Protein AF-A0A2B8JK97-F1 (afdb_monomer)

Organism: Priestia megaterium (NCBI:txid1404)

Secondary structure (DSSP, 8-state):
------------GGGGSPPPHHHHHHHHHHHHHTT-S--TT-SEEEEE--SS------SS-EEEEETTEEEEEPSS--TTS--TTSEEEEEEEES-TT-----TTTEEEEEE-

Structure (mmCIF, N/CA/C/O backbone):
data_AF-A0A2B8JK97-F1
#
_entry.id   AF-A0A2B8JK97-F1
#
loop_
_atom_site.group_PDB
_atom_site.id
_atom_site.type_symbol
_atom_site.label_atom_id
_atom_site.label_alt_id
_atom_site.label_comp_id
_atom_site.label_asym_id
_atom_site.label_entity_id
_atom_site.label_seq_id
_atom_site.pdbx_PDB_ins_code
_atom_site.Cartn_x
_atom_site.Cartn_y
_atom_site.Cartn_z
_atom_site.occupancy
_atom_site.B_iso_or_equiv
_atom_site.auth_seq_id
_atom_site.auth_comp_id
_atom_site.auth_asym_id
_atom_site.auth_atom_id
_atom_site.pdbx_PDB_model_num
ATOM 1 N N . MET A 1 1 ? -2.306 -3.293 -49.837 1.00 38.72 1 MET A N 1
ATOM 2 C CA . MET A 1 1 ? -1.814 -2.184 -48.996 1.00 38.72 1 MET A CA 1
ATOM 3 C C . MET A 1 1 ? -1.158 -2.804 -47.784 1.00 38.72 1 MET A C 1
ATOM 5 O O . MET A 1 1 ? -1.850 -3.435 -46.998 1.00 38.72 1 MET A O 1
ATOM 9 N N . THR A 1 2 ? 0.160 -2.705 -47.687 1.00 37.59 2 THR A N 1
ATOM 10 C CA . THR A 1 2 ? 0.915 -3.202 -46.536 1.00 37.59 2 THR A CA 1
ATOM 11 C C . THR A 1 2 ? 1.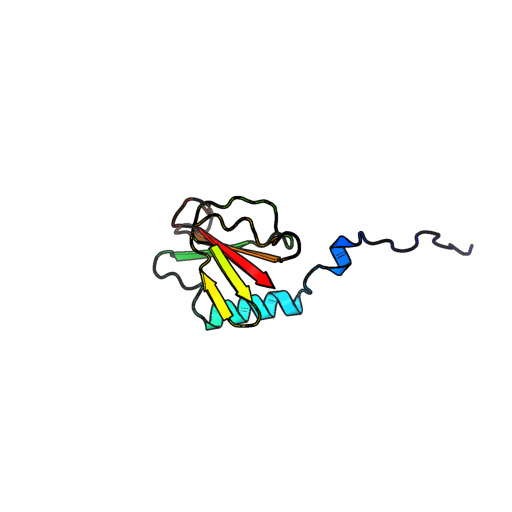135 -2.005 -45.626 1.00 37.59 2 THR A C 1
ATOM 13 O O . THR A 1 2 ? 1.826 -1.068 -46.013 1.00 37.59 2 THR A O 1
ATOM 16 N N . VAL A 1 3 ? 0.476 -1.983 -44.470 1.00 36.84 3 VAL A N 1
ATOM 17 C CA . VAL A 1 3 ? 0.719 -0.956 -43.453 1.00 36.84 3 VAL A CA 1
ATOM 18 C C . VAL A 1 3 ? 1.983 -1.370 -42.708 1.00 36.84 3 VAL A C 1
ATOM 20 O O . VAL A 1 3 ? 1.935 -2.204 -41.809 1.00 36.84 3 VAL A O 1
ATOM 23 N N . THR A 1 4 ? 3.132 -0.837 -43.114 1.00 41.81 4 THR A N 1
ATOM 24 C CA . THR A 1 4 ? 4.351 -0.860 -42.302 1.00 41.81 4 THR A CA 1
ATOM 25 C C . THR A 1 4 ? 4.225 0.233 -41.249 1.00 41.81 4 THR A C 1
ATOM 27 O O . THR A 1 4 ? 4.271 1.422 -41.553 1.00 41.81 4 THR A O 1
ATOM 30 N N . SER A 1 5 ? 3.975 -0.175 -40.005 1.00 44.62 5 SER A N 1
ATOM 31 C CA . SER A 1 5 ? 4.003 0.721 -38.852 1.00 44.62 5 SER A CA 1
ATOM 32 C C . SER A 1 5 ? 5.458 1.064 -38.531 1.00 44.62 5 SER A C 1
ATOM 34 O O . SER A 1 5 ? 6.139 0.293 -37.864 1.00 44.62 5 SER A O 1
ATOM 36 N N . ASP A 1 6 ? 5.923 2.236 -38.965 1.00 41.50 6 ASP A N 1
ATOM 37 C CA . ASP A 1 6 ? 7.234 2.804 -38.595 1.00 41.50 6 ASP A CA 1
ATOM 38 C C . ASP A 1 6 ? 7.298 3.301 -37.136 1.00 41.50 6 ASP A C 1
ATOM 40 O O . ASP A 1 6 ? 8.259 3.950 -36.716 1.00 41.50 6 ASP A O 1
ATOM 44 N N . LYS A 1 7 ? 6.288 3.001 -36.314 1.00 41.50 7 LYS A N 1
ATOM 45 C CA . LYS A 1 7 ? 6.370 3.226 -34.874 1.00 41.50 7 LYS A CA 1
ATOM 46 C C . LYS A 1 7 ? 7.063 2.030 -34.242 1.00 41.50 7 LYS A C 1
ATOM 48 O O . LYS A 1 7 ? 6.425 1.061 -33.854 1.00 41.50 7 LYS A O 1
ATOM 53 N N . VAL A 1 8 ? 8.386 2.121 -34.129 1.00 49.38 8 VAL A N 1
ATOM 54 C CA . VAL A 1 8 ? 9.104 1.405 -33.073 1.00 49.38 8 VAL A CA 1
ATOM 55 C C . VAL A 1 8 ? 8.423 1.804 -31.766 1.00 49.38 8 VAL A C 1
ATOM 57 O O . VAL A 1 8 ? 8.411 2.993 -31.440 1.00 49.38 8 VAL A O 1
ATOM 60 N N . ASP A 1 9 ? 7.832 0.833 -31.068 1.00 54.28 9 ASP A N 1
ATOM 61 C CA . ASP A 1 9 ? 7.290 0.939 -29.711 1.00 54.28 9 ASP A CA 1
ATOM 62 C C . ASP A 1 9 ? 8.378 1.435 -28.748 1.00 54.28 9 ASP A C 1
ATOM 64 O O . ASP A 1 9 ? 8.957 0.690 -27.961 1.00 54.28 9 ASP A O 1
ATOM 68 N N . ARG A 1 10 ? 8.720 2.719 -28.806 1.00 56.66 10 ARG A N 1
ATOM 69 C CA . ARG A 1 10 ? 9.536 3.354 -27.780 1.00 56.66 10 ARG A CA 1
ATOM 70 C C . ARG A 1 10 ? 8.593 3.732 -26.659 1.00 56.66 10 ARG A C 1
ATOM 72 O O . ARG A 1 10 ? 8.270 4.906 -26.486 1.00 56.66 10 ARG A O 1
ATOM 79 N N . LYS A 1 11 ? 8.137 2.726 -25.904 1.00 54.44 11 LYS A N 1
ATOM 80 C CA . LYS A 1 11 ? 7.631 2.995 -24.560 1.00 54.44 11 LYS A CA 1
ATOM 81 C C . LYS A 1 11 ? 8.721 3.802 -23.836 1.00 54.44 11 LYS A C 1
ATOM 83 O O . LYS A 1 11 ? 9.900 3.450 -23.950 1.00 54.44 11 LYS A O 1
ATOM 88 N N . PRO A 1 12 ? 8.385 4.923 -23.182 1.00 59.59 12 PRO A N 1
ATOM 89 C CA . PRO A 1 12 ? 9.339 5.642 -22.349 1.00 59.59 12 PRO A CA 1
ATOM 90 C C . PRO A 1 12 ? 10.104 4.674 -21.437 1.00 59.59 12 PRO A C 1
ATOM 92 O O . PRO A 1 12 ? 9.492 3.792 -20.841 1.00 59.59 12 PRO A O 1
ATOM 95 N N . ALA A 1 13 ? 11.425 4.833 -21.315 1.00 61.50 13 ALA A N 1
ATOM 96 C CA . ALA A 1 13 ? 12.280 3.923 -20.535 1.00 61.50 13 ALA A CA 1
ATOM 97 C C . ALA A 1 13 ? 11.870 3.813 -19.050 1.00 61.50 13 ALA A C 1
ATOM 99 O O . ALA A 1 13 ? 12.265 2.880 -18.358 1.00 61.50 13 ALA A O 1
ATOM 100 N N . GLN A 1 14 ? 11.056 4.750 -18.553 1.00 58.38 14 GLN A N 1
ATOM 101 C CA . GLN A 1 14 ? 10.435 4.671 -17.229 1.00 58.38 14 GLN A CA 1
ATOM 102 C C . GLN A 1 14 ? 9.479 3.469 -17.096 1.00 58.38 14 GLN A C 1
ATOM 104 O O . GLN A 1 14 ? 9.409 2.868 -16.032 1.00 58.38 14 GLN A O 1
ATOM 109 N N . TYR A 1 15 ? 8.834 3.036 -18.187 1.00 63.56 15 TYR A N 1
ATOM 110 C CA . TYR A 1 15 ? 7.950 1.867 -18.201 1.00 63.56 15 TYR A CA 1
ATOM 111 C C . TYR A 1 15 ? 8.695 0.531 -18.108 1.00 63.56 15 TYR A C 1
ATOM 113 O O . TYR A 1 15 ? 8.080 -0.482 -17.793 1.00 63.56 15 TYR A O 1
ATOM 121 N N . ASP A 1 16 ? 10.005 0.498 -18.373 1.00 66.94 16 ASP A N 1
ATOM 122 C CA . ASP A 1 16 ? 10.843 -0.678 -18.085 1.00 66.94 16 ASP A CA 1
ATOM 123 C C . ASP A 1 16 ? 11.114 -0.855 -16.588 1.00 66.94 16 ASP A C 1
ATOM 125 O O . ASP A 1 16 ? 11.604 -1.901 -16.171 1.00 66.94 16 ASP A O 1
ATOM 129 N N . ARG A 1 17 ? 10.822 0.170 -15.782 1.00 68.06 17 ARG A N 1
ATOM 130 C CA . ARG A 1 17 ? 11.053 0.182 -14.335 1.00 68.06 17 ARG A CA 1
ATOM 131 C C . ARG A 1 17 ? 9.765 0.046 -13.530 1.00 68.06 17 ARG A C 1
ATOM 133 O O . ARG A 1 17 ? 9.833 0.061 -12.306 1.00 68.06 17 ARG A O 1
ATOM 140 N N . LEU A 1 18 ? 8.614 -0.065 -14.197 1.00 72.19 18 LEU A N 1
ATOM 141 C CA . LEU A 1 18 ? 7.354 -0.298 -13.508 1.00 72.19 18 LEU A CA 1
ATOM 142 C C . LEU A 1 18 ? 7.290 -1.727 -12.985 1.00 72.19 18 LEU A C 1
ATOM 144 O O . LEU A 1 18 ? 7.627 -2.683 -13.682 1.00 72.19 18 LEU A O 1
ATOM 148 N N . MET A 1 19 ? 6.785 -1.837 -11.765 1.00 78.44 19 MET A N 1
ATOM 149 C CA . MET A 1 19 ? 6.374 -3.099 -11.177 1.00 78.44 19 MET A CA 1
ATOM 150 C C . MET A 1 19 ? 5.217 -3.696 -11.988 1.00 78.44 19 MET A C 1
ATOM 152 O O . MET A 1 19 ? 4.312 -2.982 -12.429 1.00 78.44 19 MET A O 1
ATOM 156 N N . THR A 1 20 ? 5.234 -5.011 -12.184 1.00 81.81 20 THR A N 1
ATOM 157 C CA . THR A 1 20 ? 4.105 -5.727 -12.786 1.00 81.81 20 THR A CA 1
ATOM 158 C C . THR A 1 20 ? 2.902 -5.751 -11.838 1.00 81.81 20 THR A C 1
ATOM 160 O O . THR A 1 20 ? 3.038 -5.599 -10.624 1.00 81.81 20 THR A O 1
ATOM 163 N N . ALA A 1 21 ? 1.701 -5.978 -12.376 1.00 82.62 21 ALA A N 1
ATOM 164 C CA . ALA A 1 21 ? 0.503 -6.108 -11.544 1.00 82.62 21 ALA A CA 1
ATOM 165 C C . ALA A 1 21 ? 0.623 -7.270 -10.539 1.00 82.62 21 ALA A C 1
ATOM 167 O O . ALA A 1 21 ? 0.238 -7.116 -9.382 1.00 82.62 21 ALA A O 1
ATOM 168 N N . ASP A 1 22 ? 1.202 -8.400 -10.954 1.00 87.12 22 ASP A N 1
ATOM 169 C CA . ASP A 1 22 ? 1.390 -9.569 -10.088 1.00 87.12 22 ASP A CA 1
ATOM 170 C C . ASP A 1 22 ? 2.346 -9.263 -8.929 1.00 87.12 22 ASP A C 1
ATOM 172 O O . ASP A 1 22 ? 2.042 -9.567 -7.775 1.00 87.12 22 ASP A O 1
ATOM 176 N N . GLU A 1 23 ? 3.471 -8.599 -9.210 1.00 85.81 23 GLU A N 1
ATOM 177 C CA . GLU A 1 23 ? 4.393 -8.134 -8.170 1.00 85.81 23 GLU A CA 1
ATOM 178 C C . GLU A 1 23 ? 3.697 -7.160 -7.213 1.00 85.81 23 GLU A C 1
ATOM 180 O O . GLU A 1 23 ? 3.835 -7.298 -5.998 1.00 85.81 23 GLU A O 1
ATOM 185 N N . PHE A 1 24 ? 2.898 -6.227 -7.736 1.00 84.88 24 PHE A N 1
ATOM 186 C CA . PHE A 1 24 ? 2.146 -5.275 -6.922 1.00 84.88 24 PHE A CA 1
ATOM 187 C C . PHE A 1 24 ? 1.171 -5.977 -5.970 1.00 84.88 24 PHE A C 1
ATOM 189 O O . PHE A 1 24 ? 1.198 -5.728 -4.762 1.00 84.88 24 PHE A O 1
ATOM 196 N N . PHE A 1 25 ? 0.338 -6.889 -6.475 1.00 87.69 25 PHE A N 1
ATOM 197 C CA . PHE A 1 25 ? -0.626 -7.604 -5.638 1.00 87.69 25 PHE A CA 1
ATOM 198 C C . PHE A 1 25 ? 0.050 -8.545 -4.635 1.00 87.69 25 PHE A C 1
ATOM 200 O O . PHE A 1 25 ? -0.441 -8.673 -3.514 1.00 87.69 25 PHE A O 1
ATOM 207 N N . LEU A 1 26 ? 1.215 -9.111 -4.964 1.00 91.00 26 LEU A N 1
ATOM 208 C CA . LEU A 1 26 ? 2.028 -9.865 -4.007 1.00 91.00 26 LEU A CA 1
ATOM 209 C C . LEU A 1 26 ? 2.527 -8.976 -2.851 1.00 91.00 26 LEU A C 1
ATOM 211 O O . LEU A 1 26 ? 2.541 -9.402 -1.690 1.00 91.00 26 LEU A O 1
ATOM 215 N N . LYS A 1 27 ? 2.910 -7.721 -3.128 1.00 89.06 27 LYS A N 1
ATOM 216 C CA . LYS A 1 27 ? 3.266 -6.753 -2.073 1.00 89.06 27 LYS A CA 1
ATOM 217 C C . LYS A 1 27 ? 2.066 -6.399 -1.201 1.00 89.06 27 LYS A C 1
ATOM 219 O O . LYS A 1 27 ? 2.203 -6.364 0.021 1.00 89.06 27 LYS A O 1
ATOM 224 N N . VAL A 1 28 ? 0.894 -6.186 -1.801 1.00 87.81 28 VAL A N 1
ATOM 225 C CA . VAL A 1 28 ? -0.359 -5.947 -1.062 1.00 87.81 28 VAL A CA 1
ATOM 226 C C . VAL A 1 28 ? -0.685 -7.135 -0.153 1.00 87.81 28 VAL A C 1
ATOM 228 O O . VAL A 1 28 ? -0.976 -6.940 1.024 1.00 87.81 28 VAL A O 1
ATOM 231 N N . GLU A 1 29 ? -0.574 -8.367 -0.649 1.00 91.06 29 GLU A N 1
ATOM 232 C CA . GLU A 1 29 ? -0.787 -9.570 0.160 1.00 91.06 29 GLU A CA 1
ATOM 233 C C . GLU A 1 29 ? 0.208 -9.657 1.327 1.00 91.06 29 GLU A C 1
ATOM 235 O O . GLU A 1 29 ? -0.188 -9.922 2.463 1.00 91.06 29 GLU A O 1
ATOM 240 N N . THR A 1 30 ? 1.485 -9.355 1.079 1.00 92.06 30 THR A N 1
ATOM 241 C CA . THR A 1 30 ? 2.523 -9.317 2.121 1.00 92.06 30 THR A CA 1
ATOM 242 C C . THR A 1 30 ? 2.164 -8.333 3.238 1.00 92.06 30 THR A C 1
ATOM 244 O O . THR A 1 30 ? 2.221 -8.690 4.414 1.00 92.06 30 THR A O 1
ATOM 247 N N . LEU A 1 31 ? 1.740 -7.116 2.883 1.00 89.69 31 LEU A N 1
ATOM 248 C CA . LEU A 1 31 ? 1.312 -6.087 3.839 1.00 89.69 31 LEU A CA 1
ATOM 249 C C . LEU A 1 31 ? 0.065 -6.512 4.622 1.00 89.69 31 LEU A C 1
ATOM 251 O O . LEU A 1 31 ? -0.018 -6.297 5.832 1.00 89.69 31 LEU A O 1
ATOM 255 N N . ASN A 1 32 ? -0.894 -7.149 3.949 1.00 88.69 32 ASN A N 1
ATOM 256 C CA . ASN A 1 32 ? -2.102 -7.659 4.588 1.00 88.69 32 ASN A CA 1
ATOM 257 C C . ASN A 1 32 ? -1.786 -8.770 5.603 1.00 88.69 32 ASN A C 1
ATOM 259 O O . ASN A 1 32 ? -2.293 -8.744 6.723 1.00 88.69 32 ASN A O 1
ATOM 263 N N . ASN A 1 33 ? -0.893 -9.698 5.249 1.00 90.62 33 ASN A N 1
ATOM 264 C CA . ASN A 1 33 ? -0.433 -10.769 6.138 1.00 90.62 33 ASN A CA 1
ATOM 265 C C . ASN A 1 33 ? 0.363 -10.239 7.341 1.00 90.62 33 ASN A C 1
ATOM 267 O O . ASN A 1 33 ? 0.424 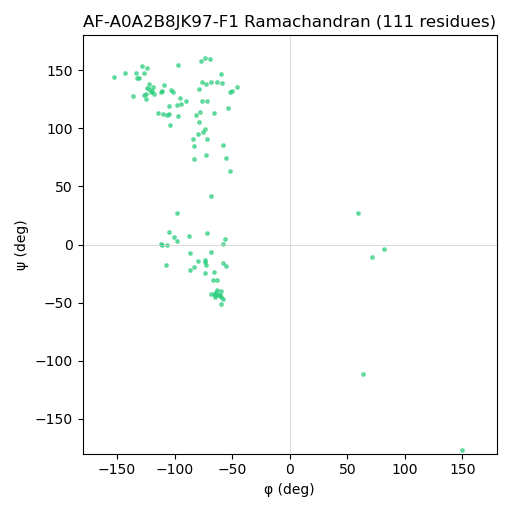-10.893 8.379 1.00 90.62 33 ASN A O 1
ATOM 271 N N . GLN A 1 34 ? 0.947 -9.046 7.221 1.00 89.06 34 GLN A N 1
ATOM 272 C CA . GLN A 1 34 ? 1.594 -8.318 8.316 1.00 89.06 34 GLN A CA 1
ATOM 273 C C . GLN A 1 34 ? 0.626 -7.438 9.118 1.00 89.06 34 GLN A C 1
ATOM 275 O O . GLN A 1 34 ? 1.066 -6.689 9.987 1.00 89.06 34 GLN A O 1
ATOM 280 N N . HIS A 1 35 ? -0.682 -7.525 8.853 1.00 85.88 35 HIS A N 1
ATOM 281 C CA . HIS A 1 35 ? -1.723 -6.737 9.518 1.00 85.88 35 HIS A CA 1
ATOM 282 C C . HIS A 1 35 ? -1.561 -5.218 9.354 1.00 85.88 35 HIS A C 1
ATOM 284 O O . HIS A 1 35 ? -2.049 -4.447 10.181 1.00 85.88 35 HIS A O 1
ATOM 290 N N . PHE A 1 36 ? -0.919 -4.773 8.269 1.00 85.19 36 PHE A N 1
ATOM 291 C CA . PHE A 1 36 ? -0.660 -3.351 8.040 1.00 85.19 36 P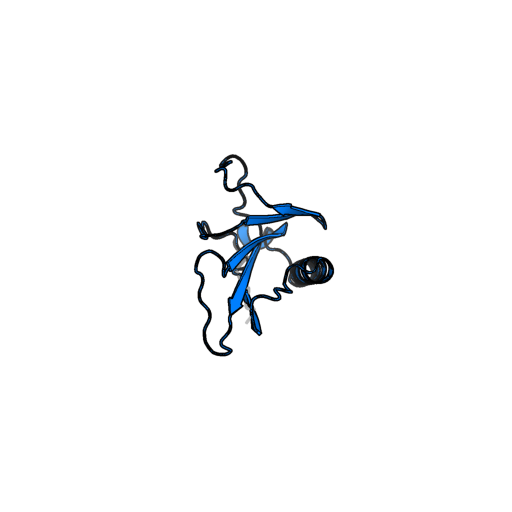HE A CA 1
ATOM 292 C C . PHE A 1 36 ? -1.947 -2.559 7.761 1.00 85.19 36 PHE A C 1
ATOM 294 O O . PHE A 1 36 ? -2.161 -1.485 8.306 1.00 85.19 36 PHE A O 1
ATOM 301 N N . PHE A 1 37 ? -2.854 -3.105 6.944 1.00 80.38 37 PHE A N 1
ATOM 302 C CA . PHE A 1 37 ? -4.092 -2.408 6.555 1.00 80.38 37 PHE A CA 1
ATOM 303 C C . PHE A 1 37 ? -5.200 -2.460 7.613 1.00 80.38 37 PHE A C 1
ATOM 305 O O . PHE A 1 37 ? -6.194 -1.732 7.527 1.00 80.38 37 PHE A O 1
ATOM 312 N N . THR A 1 38 ? -5.059 -3.344 8.600 1.00 70.12 38 THR A N 1
ATOM 313 C CA . THR A 1 38 ? -6.034 -3.535 9.672 1.00 70.12 38 THR A CA 1
ATOM 314 C C . THR A 1 38 ? -5.822 -2.506 10.769 1.00 70.12 38 THR A C 1
ATOM 316 O O . THR A 1 38 ? -5.180 -2.770 11.781 1.00 70.12 38 THR A O 1
ATOM 319 N N . THR A 1 39 ? -6.407 -1.325 10.591 1.00 64.81 39 THR A N 1
ATOM 320 C CA . THR A 1 39 ? -6.479 -0.330 11.663 1.00 64.81 39 THR A CA 1
ATOM 321 C C . THR A 1 39 ? -7.772 -0.559 12.452 1.00 64.81 39 THR A C 1
ATOM 323 O O . THR A 1 39 ? -8.863 -0.498 11.890 1.00 64.81 39 THR A O 1
ATOM 326 N N . SER A 1 40 ? -7.693 -0.778 13.767 1.00 68.75 40 SER A N 1
ATOM 327 C CA . SER A 1 40 ? -8.884 -0.774 14.643 1.00 68.75 40 SER A CA 1
ATOM 328 C C . SER A 1 40 ? -9.505 0.621 14.798 1.00 68.75 40 SER A C 1
ATOM 330 O O . SER A 1 40 ? -10.546 0.787 15.431 1.00 68.75 40 SER A O 1
ATOM 332 N N . ARG A 1 41 ? -8.834 1.637 14.249 1.00 78.25 41 ARG A N 1
ATOM 333 C CA . ARG A 1 41 ? -9.131 3.055 14.420 1.00 78.25 41 ARG A CA 1
ATOM 334 C C . ARG A 1 41 ? -10.171 3.576 13.427 1.00 78.25 41 ARG A C 1
ATOM 336 O O . ARG A 1 41 ? -10.796 4.598 13.712 1.00 78.25 41 ARG A O 1
ATOM 343 N N . TYR A 1 42 ? -10.353 2.896 12.295 1.00 81.94 42 TYR A N 1
ATOM 344 C CA . TYR A 1 42 ? -11.211 3.347 11.201 1.00 81.94 42 TYR A CA 1
ATOM 345 C C . TYR A 1 42 ? -12.138 2.234 10.701 1.00 81.94 42 TYR A C 1
ATOM 347 O O . TYR A 1 42 ? -11.749 1.071 10.652 1.00 81.94 42 TYR A O 1
ATOM 355 N N . ALA A 1 43 ? -13.367 2.595 10.322 1.00 84.81 43 ALA A N 1
ATOM 356 C CA . ALA A 1 43 ? -14.356 1.648 9.793 1.00 84.81 43 ALA A CA 1
ATOM 357 C C . ALA A 1 43 ? -14.055 1.184 8.353 1.00 84.81 43 ALA A C 1
ATOM 359 O O . ALA A 1 43 ? -14.496 0.111 7.946 1.00 84.81 43 ALA A O 1
ATOM 360 N N . TYR A 1 44 ? -13.317 1.993 7.590 1.00 84.19 44 TYR A N 1
ATOM 361 C CA . TYR A 1 44 ? -12.942 1.748 6.201 1.00 84.19 44 TYR A CA 1
ATOM 362 C C . TYR A 1 44 ? -11.455 2.039 5.987 1.00 84.19 44 TYR A C 1
ATOM 364 O O . TYR A 1 44 ? -10.908 2.977 6.572 1.00 84.19 44 TYR A O 1
ATOM 372 N N . THR A 1 45 ? -10.836 1.284 5.082 1.00 84.19 45 THR A N 1
ATOM 373 C CA . THR A 1 45 ? -9.459 1.495 4.624 1.00 84.19 45 THR A CA 1
ATOM 374 C C . THR A 1 45 ? -9.460 1.626 3.106 1.00 84.19 45 THR A C 1
ATOM 376 O O . THR A 1 45 ? -9.947 0.738 2.408 1.00 84.19 45 THR A O 1
ATOM 379 N N . HIS A 1 46 ? -8.905 2.720 2.593 1.00 85.62 46 HIS A N 1
ATOM 380 C CA . HIS A 1 46 ? -8.688 2.932 1.165 1.00 85.62 46 HIS A CA 1
ATOM 381 C C . HIS A 1 46 ? -7.215 2.717 0.830 1.00 85.62 46 HIS A C 1
ATOM 383 O O . HIS A 1 46 ? -6.340 3.253 1.508 1.00 85.62 46 HIS A O 1
ATOM 389 N N . LEU A 1 47 ? -6.956 1.948 -0.227 1.00 85.31 47 LEU A N 1
ATOM 390 C CA . LEU A 1 47 ? -5.621 1.762 -0.787 1.00 85.31 47 LEU A CA 1
ATOM 391 C C . LEU A 1 47 ? -5.520 2.576 -2.073 1.00 85.31 47 LEU A C 1
ATOM 393 O O . LEU A 1 47 ? -6.282 2.349 -3.012 1.00 85.31 47 LEU A O 1
ATOM 397 N N . HIS A 1 48 ? -4.590 3.521 -2.107 1.00 82.81 48 HIS A N 1
ATOM 398 C CA . HIS A 1 48 ? -4.316 4.352 -3.273 1.00 82.81 48 HIS A CA 1
ATOM 399 C C . HIS A 1 48 ? -2.881 4.115 -3.739 1.00 82.81 48 HIS A C 1
ATOM 401 O O . HIS A 1 48 ? -1.955 4.160 -2.937 1.00 82.81 48 HIS A O 1
ATOM 407 N N . SER A 1 49 ? -2.684 3.851 -5.028 1.00 78.50 49 SER A N 1
ATOM 408 C CA . SER A 1 49 ? -1.356 3.723 -5.627 1.00 78.50 49 SER A CA 1
ATOM 409 C C . SER A 1 49 ? -1.332 4.468 -6.951 1.00 78.50 49 SER A C 1
ATOM 411 O O . SER A 1 49 ? -2.190 4.239 -7.801 1.00 78.50 49 SER A O 1
ATOM 413 N N . SER A 1 50 ? -0.344 5.344 -7.125 1.00 68.69 50 SER A N 1
ATOM 414 C CA . SER A 1 50 ? -0.088 6.054 -8.382 1.00 68.69 50 SER A CA 1
ATOM 415 C C . SER A 1 50 ? 0.811 5.259 -9.338 1.00 68.69 50 SER A C 1
ATOM 417 O O . SER A 1 50 ? 1.013 5.674 -10.474 1.00 68.69 50 SER A O 1
ATOM 419 N N . GLY A 1 51 ? 1.374 4.122 -8.905 1.00 60.97 51 GLY A N 1
ATOM 420 C CA . GLY A 1 51 ? 2.306 3.316 -9.706 1.00 60.97 51 GLY A CA 1
ATOM 421 C C . GLY A 1 51 ? 3.701 3.930 -9.899 1.00 60.97 51 GLY A C 1
ATOM 422 O O . GLY A 1 51 ? 4.615 3.223 -10.314 1.00 60.97 51 GLY A O 1
ATOM 423 N N . GLU A 1 52 ? 3.897 5.197 -9.536 1.00 62.03 52 GLU A N 1
ATOM 424 C CA . GLU A 1 52 ? 5.185 5.893 -9.520 1.00 62.03 52 GLU A CA 1
ATOM 425 C C . GLU A 1 52 ? 5.416 6.511 -8.130 1.00 62.03 52 GLU A C 1
ATOM 427 O O . GLU A 1 52 ? 4.474 6.919 -7.442 1.00 62.03 52 GLU A O 1
ATOM 432 N N . TYR A 1 53 ? 6.673 6.590 -7.685 1.00 58.94 53 TYR A N 1
ATOM 433 C CA . TYR A 1 53 ? 7.023 7.457 -6.564 1.00 58.94 53 TYR A CA 1
ATOM 434 C C . TYR A 1 53 ? 6.950 8.895 -7.066 1.00 58.94 53 TYR A C 1
ATOM 436 O O . TYR A 1 53 ? 7.912 9.456 -7.598 1.00 58.94 53 TYR A O 1
ATOM 444 N N . GLU A 1 54 ? 5.770 9.486 -6.926 1.00 55.75 54 GLU A N 1
ATOM 445 C CA . GLU A 1 54 ? 5.621 10.925 -7.029 1.00 55.75 54 GLU A CA 1
ATOM 446 C C . GLU A 1 54 ? 6.515 11.550 -5.941 1.00 55.75 54 GLU A C 1
ATOM 448 O O . GLU A 1 54 ? 6.713 10.969 -4.871 1.00 55.75 54 GLU A O 1
ATOM 453 N N . ASN A 1 55 ? 7.098 12.728 -6.186 1.00 51.50 55 ASN A N 1
ATOM 454 C CA . ASN A 1 55 ? 7.813 13.516 -5.162 1.00 51.50 55 ASN A CA 1
ATOM 455 C C . ASN A 1 55 ? 6.833 14.061 -4.102 1.00 51.50 55 ASN A C 1
ATOM 457 O O . ASN A 1 55 ? 6.872 15.221 -3.698 1.00 51.50 55 ASN A O 1
ATOM 461 N N . THR A 1 56 ? 5.892 13.234 -3.696 1.00 50.78 56 THR A N 1
ATOM 462 C CA . THR A 1 56 ? 4.879 13.488 -2.713 1.00 50.78 56 THR A CA 1
ATOM 463 C C . THR A 1 56 ? 5.535 13.436 -1.351 1.00 50.78 56 THR A C 1
ATOM 465 O O . THR A 1 56 ? 5.758 12.385 -0.755 1.00 50.78 56 THR A O 1
ATOM 468 N N . SER A 1 57 ? 5.866 14.627 -0.872 1.00 51.84 57 SER A N 1
ATOM 469 C CA . SER A 1 57 ? 5.932 14.939 0.544 1.00 51.84 57 SER A CA 1
ATOM 470 C C . SER A 1 57 ? 4.555 14.658 1.156 1.00 51.84 57 SER A C 1
ATOM 472 O O . SER A 1 57 ? 3.693 15.533 1.196 1.00 51.84 57 SER A O 1
ATOM 474 N N . TYR A 1 58 ? 4.312 13.409 1.536 1.00 55.50 58 TYR A N 1
ATOM 475 C CA . TYR A 1 58 ? 3.136 13.002 2.290 1.00 55.50 58 TYR A CA 1
ATOM 476 C C . TYR A 1 58 ? 3.316 13.352 3.776 1.00 55.50 58 TYR A C 1
ATOM 478 O O . TYR A 1 58 ? 4.360 13.089 4.375 1.00 55.50 58 TYR A O 1
ATOM 486 N N . ASP A 1 59 ? 2.301 13.937 4.400 1.00 55.31 59 ASP A N 1
ATOM 487 C CA . ASP A 1 59 ? 2.317 14.177 5.843 1.00 55.31 59 ASP A CA 1
ATOM 488 C C . ASP A 1 59 ? 1.923 12.882 6.574 1.00 55.31 59 ASP A C 1
ATOM 490 O O . ASP A 1 59 ? 0.783 12.425 6.475 1.00 55.31 59 ASP A O 1
ATOM 494 N N . GLY A 1 60 ? 2.865 12.252 7.285 1.00 64.50 60 GLY A N 1
ATOM 495 C CA . GLY A 1 60 ? 2.606 11.031 8.058 1.00 64.50 60 GLY A CA 1
ATOM 496 C C . GLY A 1 60 ? 3.801 10.077 8.178 1.00 64.50 60 GLY A C 1
ATOM 497 O O . GLY A 1 60 ? 4.905 10.393 7.729 1.00 64.50 60 GLY A O 1
ATOM 498 N N . PRO A 1 61 ? 3.614 8.905 8.815 1.00 73.69 61 PRO A N 1
ATOM 499 C CA . PRO A 1 61 ? 4.648 7.884 8.893 1.00 73.69 61 PRO A CA 1
ATOM 500 C C . PRO A 1 61 ? 4.917 7.272 7.513 1.00 73.69 61 PRO A C 1
ATOM 502 O O . PRO A 1 61 ? 4.000 6.985 6.738 1.00 73.69 61 PRO A O 1
ATOM 505 N N . TYR A 1 62 ? 6.198 7.035 7.248 1.00 80.62 62 TYR A N 1
ATOM 506 C CA . TYR A 1 62 ? 6.673 6.408 6.026 1.00 80.62 62 TYR A CA 1
ATOM 507 C C . TYR A 1 62 ? 7.179 5.009 6.318 1.00 80.62 62 TYR A C 1
ATOM 509 O O . TYR A 1 62 ? 7.929 4.794 7.271 1.00 80.62 62 T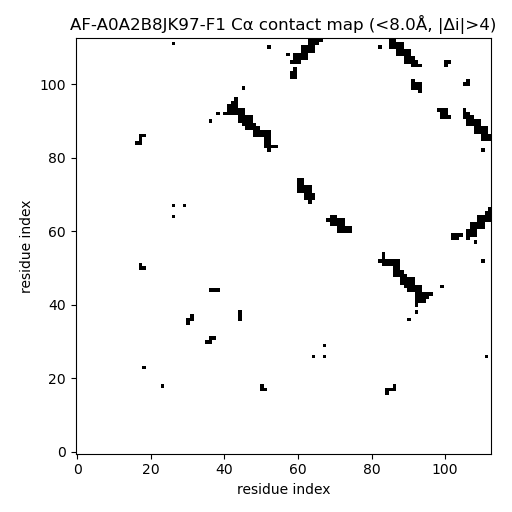YR A O 1
ATOM 517 N N . PHE A 1 63 ? 6.825 4.076 5.452 1.00 85.25 63 PHE A N 1
ATOM 518 C CA . PHE A 1 63 ? 7.292 2.706 5.495 1.00 85.25 63 PHE A CA 1
ATOM 519 C C . PHE A 1 63 ? 7.941 2.336 4.170 1.00 85.25 63 PHE A C 1
ATOM 521 O O . PHE A 1 63 ? 7.600 2.870 3.117 1.00 85.25 63 PHE A O 1
ATOM 528 N N . ILE A 1 64 ? 8.877 1.402 4.216 1.00 86.44 64 ILE A N 1
ATOM 529 C CA . ILE A 1 64 ? 9.449 0.771 3.037 1.00 86.44 64 ILE A CA 1
ATOM 530 C C . ILE A 1 64 ? 9.290 -0.738 3.161 1.00 86.44 64 ILE A C 1
ATOM 532 O O . ILE A 1 64 ? 9.633 -1.322 4.189 1.00 86.44 64 ILE A O 1
ATOM 536 N N . LEU A 1 65 ? 8.760 -1.352 2.107 1.00 86.75 65 LEU A N 1
ATOM 537 C CA . LEU A 1 65 ? 8.685 -2.795 1.953 1.00 86.75 65 LEU A CA 1
ATOM 538 C C . LEU A 1 65 ? 9.766 -3.236 0.962 1.00 86.75 65 LEU A C 1
ATOM 540 O O . LEU A 1 65 ? 9.617 -3.073 -0.250 1.00 86.75 65 LEU A O 1
ATOM 544 N N . GLU A 1 66 ? 10.859 -3.795 1.483 1.00 82.44 66 GLU A N 1
ATOM 545 C CA . GLU A 1 66 ? 11.932 -4.387 0.678 1.00 82.44 66 GLU A CA 1
ATOM 546 C C . GLU A 1 66 ? 11.828 -5.913 0.754 1.00 82.44 66 GLU A C 1
ATOM 548 O O . GLU A 1 66 ? 12.023 -6.519 1.809 1.00 82.44 66 GLU A O 1
ATOM 553 N N . GLY A 1 67 ? 11.482 -6.554 -0.366 1.00 83.31 67 GLY A N 1
ATOM 554 C CA . GLY A 1 67 ? 11.142 -7.979 -0.343 1.00 83.31 67 GLY A CA 1
ATOM 555 C C . GLY A 1 67 ? 9.886 -8.209 0.501 1.00 83.31 67 GLY A C 1
ATOM 556 O O . GLY A 1 67 ? 8.805 -7.786 0.087 1.00 83.31 67 GLY A O 1
ATOM 557 N N . THR A 1 68 ? 10.045 -8.856 1.660 1.00 85.62 68 THR A N 1
ATOM 558 C CA . THR A 1 68 ? 8.988 -9.095 2.662 1.00 85.62 68 THR A CA 1
ATOM 559 C C . THR A 1 68 ? 9.195 -8.313 3.960 1.00 85.62 68 THR A C 1
ATOM 561 O O . THR A 1 68 ? 8.425 -8.476 4.902 1.00 85.62 68 THR A O 1
ATOM 564 N N . GLU A 1 69 ? 10.256 -7.514 4.066 1.00 87.25 69 GLU A N 1
ATOM 565 C CA . GLU A 1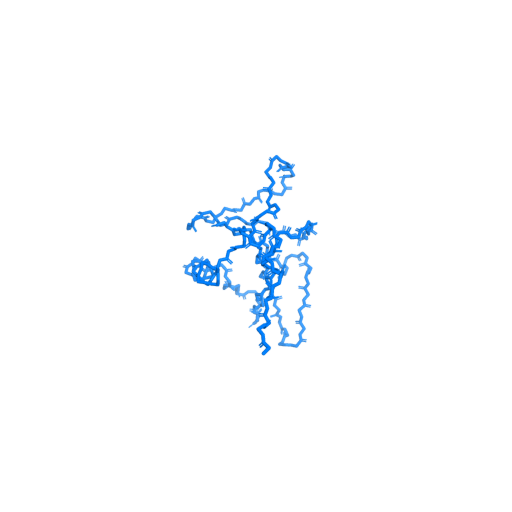 69 ? 10.593 -6.799 5.294 1.00 87.25 69 GLU A CA 1
ATOM 566 C C . GLU A 1 69 ? 10.004 -5.387 5.260 1.00 87.25 69 GLU A C 1
ATOM 568 O O . GLU A 1 69 ? 10.328 -4.598 4.370 1.00 87.25 69 GLU A O 1
ATOM 573 N N . LEU A 1 70 ? 9.150 -5.074 6.236 1.00 88.75 70 LEU A N 1
ATOM 574 C CA . LEU A 1 70 ? 8.552 -3.755 6.399 1.00 88.75 70 LEU A CA 1
ATOM 575 C C . LEU A 1 70 ? 9.335 -2.951 7.439 1.00 88.75 70 LEU A C 1
ATOM 577 O O . LEU A 1 70 ? 9.436 -3.347 8.600 1.00 88.75 70 LEU A O 1
ATOM 581 N N . LYS A 1 71 ? 9.873 -1.803 7.027 1.00 87.31 71 LYS A N 1
ATOM 582 C CA . LYS A 1 71 ? 10.625 -0.889 7.896 1.00 87.31 71 LYS A CA 1
ATOM 583 C C . LYS A 1 71 ? 9.946 0.461 7.933 1.00 87.31 71 LYS A C 1
ATOM 585 O O . LYS A 1 71 ? 9.658 1.027 6.885 1.00 87.31 71 LYS A O 1
ATOM 590 N N . GLN A 1 72 ? 9.757 1.010 9.126 1.00 84.81 72 GLN A N 1
ATOM 591 C CA . GLN A 1 72 ? 9.380 2.410 9.263 1.00 84.81 72 GLN A CA 1
ATOM 592 C C . GLN A 1 72 ? 10.614 3.283 9.016 1.00 84.81 72 GLN A C 1
ATOM 594 O O . GLN A 1 72 ? 11.641 3.128 9.682 1.00 84.81 72 GLN A O 1
ATOM 599 N N . LEU A 1 73 ? 10.526 4.201 8.060 1.00 77.06 73 LEU A N 1
ATOM 600 C CA . LEU A 1 73 ? 11.512 5.257 7.900 1.00 77.06 73 LEU A CA 1
ATOM 601 C C . LEU A 1 73 ? 11.308 6.241 9.057 1.00 77.06 73 LEU A C 1
ATOM 603 O O . LEU A 1 73 ? 10.206 6.755 9.260 1.00 77.06 73 LEU A O 1
ATOM 607 N N . GLN A 1 74 ? 12.355 6.489 9.848 1.00 63.28 74 GLN A N 1
ATOM 608 C CA . GLN A 1 74 ? 12.301 7.582 10.815 1.00 63.28 74 GLN A CA 1
ATOM 609 C C . GLN A 1 74 ? 12.055 8.882 10.044 1.00 63.28 74 GLN A C 1
ATOM 611 O O . GLN A 1 74 ? 12.671 9.105 9.006 1.00 63.28 74 GLN A O 1
ATOM 616 N N . THR A 1 75 ? 11.204 9.760 10.576 1.00 56.06 75 THR A N 1
ATOM 617 C CA . THR A 1 75 ? 10.877 11.099 10.039 1.00 56.06 75 THR A CA 1
ATOM 618 C C . THR A 1 75 ? 12.091 12.027 9.871 1.00 56.06 75 THR A C 1
ATOM 620 O O . THR A 1 75 ? 11.963 13.156 9.407 1.00 56.06 75 THR A O 1
ATOM 623 N N . SER A 1 76 ? 13.287 11.550 10.211 1.00 46.50 76 SER A N 1
ATOM 624 C CA . SER A 1 76 ? 14.555 12.150 9.837 1.00 46.50 76 SER A CA 1
ATOM 625 C C . SER A 1 76 ? 14.731 12.071 8.322 1.00 46.50 76 SER A C 1
A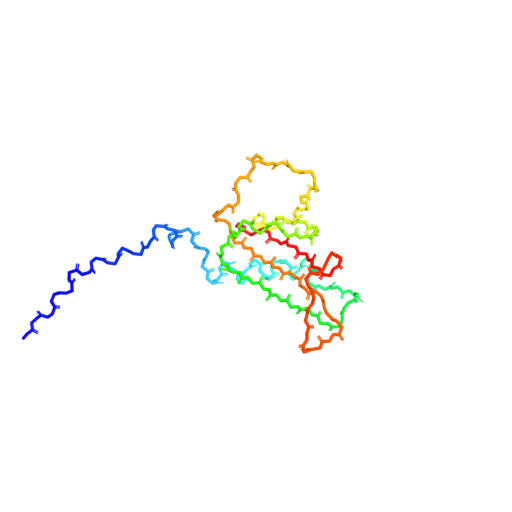TOM 627 O O . SER A 1 76 ? 14.872 10.987 7.755 1.00 46.50 76 SER A O 1
ATOM 629 N N . HIS A 1 77 ? 14.724 13.243 7.690 1.00 47.44 77 HIS A N 1
ATOM 630 C CA . HIS A 1 77 ? 15.063 13.529 6.298 1.00 47.44 77 HIS A CA 1
ATOM 631 C C . HIS A 1 77 ? 16.437 12.977 5.868 1.00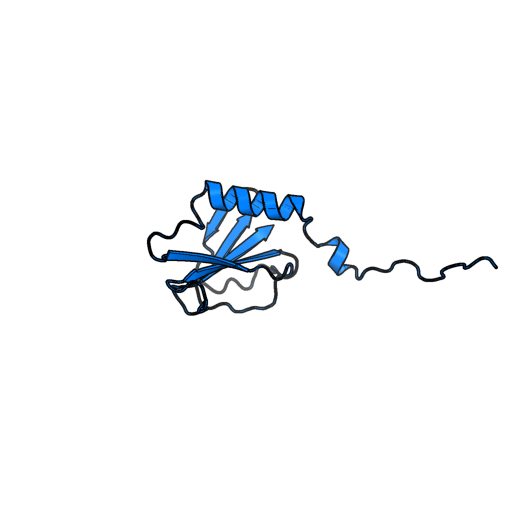 47.44 77 HIS A C 1
ATOM 633 O O . HIS A 1 77 ? 17.332 13.732 5.491 1.00 47.44 77 HIS A O 1
ATOM 639 N N . SER A 1 78 ? 16.623 11.659 5.879 1.00 44.84 78 SER A N 1
ATOM 640 C CA . SER A 1 78 ? 17.727 11.005 5.185 1.00 44.84 78 SER A CA 1
ATOM 641 C C . SER A 1 78 ? 17.424 11.052 3.688 1.00 44.84 78 SER A C 1
ATOM 643 O O . SER A 1 78 ? 17.002 10.088 3.058 1.00 44.84 78 SER A O 1
ATOM 645 N N . LEU A 1 79 ? 17.641 12.245 3.135 1.00 51.00 79 LEU A N 1
ATOM 646 C CA . LEU A 1 79 ? 17.629 12.626 1.722 1.00 51.00 79 LEU A CA 1
ATOM 647 C C . LEU A 1 79 ? 18.608 11.807 0.852 1.00 51.00 79 LEU A C 1
ATOM 649 O O . LEU A 1 79 ? 18.747 12.092 -0.333 1.00 51.00 79 LEU A O 1
ATOM 653 N N . ASP A 1 80 ? 19.280 10.799 1.412 1.00 51.81 80 ASP A N 1
ATOM 654 C CA . ASP A 1 80 ? 20.337 10.042 0.744 1.00 51.81 80 ASP A CA 1
ATOM 655 C C . ASP A 1 80 ? 19.814 8.910 -0.150 1.00 51.81 80 ASP A C 1
ATOM 657 O O . ASP A 1 80 ? 20.544 8.445 -1.027 1.00 51.81 80 ASP A O 1
ATOM 661 N N . LYS A 1 81 ? 18.566 8.449 0.030 1.00 60.41 81 LYS A N 1
ATOM 662 C CA . LYS A 1 81 ? 18.010 7.348 -0.775 1.00 60.41 81 LYS A CA 1
ATOM 663 C C . LYS A 1 81 ? 16.929 7.852 -1.731 1.00 60.41 81 LYS A C 1
ATOM 665 O O . LYS A 1 81 ? 15.859 8.285 -1.316 1.00 60.41 81 LYS A O 1
ATOM 670 N N . ASP A 1 82 ? 17.237 7.792 -3.027 1.00 67.50 82 ASP A N 1
ATOM 671 C CA . ASP A 1 82 ? 16.321 8.149 -4.112 1.00 67.50 82 ASP A CA 1
ATOM 672 C C . ASP A 1 82 ? 15.314 7.013 -4.368 1.00 67.50 82 ASP A C 1
ATOM 674 O O . ASP A 1 82 ? 15.684 5.918 -4.803 1.00 67.50 82 ASP A O 1
ATOM 678 N N . TYR A 1 83 ? 14.035 7.288 -4.103 1.00 69.50 83 TYR A N 1
ATOM 679 C CA . TYR A 1 83 ? 12.926 6.351 -4.290 1.00 69.50 83 TYR A CA 1
ATOM 680 C C . TYR A 1 83 ? 12.127 6.583 -5.576 1.00 69.50 83 TYR A C 1
ATOM 682 O O . TYR A 1 83 ? 11.153 5.878 -5.801 1.00 69.50 83 TYR A O 1
ATOM 690 N N . ARG A 1 84 ? 12.546 7.487 -6.474 1.00 67.12 84 ARG A N 1
ATOM 691 C CA . ARG A 1 84 ? 11.791 7.862 -7.694 1.00 67.12 84 ARG A C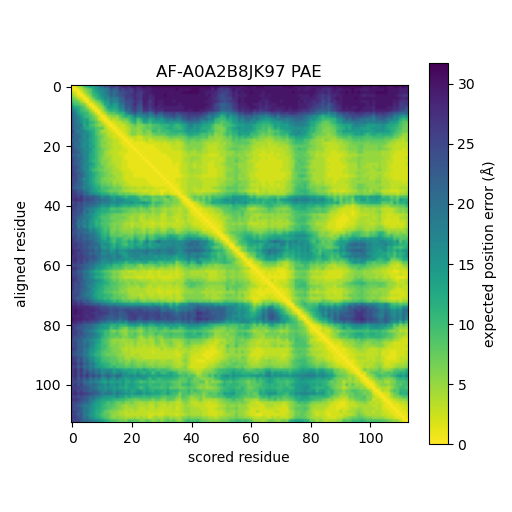A 1
ATOM 692 C C . ARG A 1 84 ? 11.405 6.710 -8.630 1.00 67.12 84 ARG A C 1
ATOM 694 O O . ARG A 1 84 ? 10.533 6.888 -9.466 1.00 67.12 84 ARG A O 1
ATOM 701 N N . ASN A 1 85 ? 12.055 5.550 -8.526 1.00 67.56 85 ASN A N 1
ATOM 702 C CA . ASN A 1 85 ? 11.742 4.365 -9.341 1.00 67.56 85 ASN A CA 1
ATOM 703 C C . ASN A 1 85 ? 10.979 3.272 -8.567 1.00 67.56 85 ASN A C 1
ATOM 705 O O . ASN A 1 85 ? 10.913 2.141 -9.033 1.00 67.56 85 ASN A O 1
ATOM 709 N N . TYR A 1 86 ? 10.494 3.565 -7.363 1.00 74.88 86 TYR A N 1
ATOM 710 C CA . TYR A 1 86 ? 9.771 2.614 -6.523 1.00 74.88 86 TYR A CA 1
ATOM 711 C C . TYR A 1 86 ? 8.271 2.837 -6.706 1.00 74.88 86 TYR A C 1
ATOM 713 O O . TYR A 1 86 ? 7.837 3.939 -7.043 1.00 74.88 86 TYR A O 1
ATOM 721 N N . GLY A 1 87 ? 7.471 1.802 -6.464 1.00 77.31 87 GLY A N 1
ATOM 722 C CA . GLY A 1 87 ? 6.031 1.995 -6.346 1.00 77.31 87 GLY A CA 1
ATOM 723 C C . GLY A 1 87 ? 5.696 2.665 -5.014 1.00 77.31 87 GLY A C 1
ATOM 724 O O . GLY A 1 87 ? 6.479 2.613 -4.059 1.00 77.31 87 GLY A O 1
ATOM 725 N N . SER A 1 88 ? 4.508 3.254 -4.921 1.00 80.69 88 SER A N 1
ATOM 726 C CA . SER A 1 88 ? 3.985 3.775 -3.659 1.00 80.69 88 SER A CA 1
ATOM 727 C C . SER A 1 88 ? 2.552 3.308 -3.415 1.00 80.69 88 SER A C 1
ATOM 729 O O . SER A 1 88 ? 1.765 3.170 -4.354 1.00 80.69 88 SER A O 1
ATOM 731 N N . ILE A 1 89 ? 2.221 3.024 -2.156 1.00 85.25 89 ILE A N 1
ATOM 732 C CA . ILE A 1 89 ? 0.861 2.743 -1.690 1.00 85.25 89 ILE A CA 1
ATOM 733 C C . ILE A 1 89 ? 0.575 3.673 -0.519 1.00 85.25 89 ILE A C 1
ATOM 735 O O . ILE A 1 89 ? 1.337 3.723 0.442 1.00 85.25 89 ILE A O 1
ATOM 739 N N . GLN A 1 90 ? -0.547 4.372 -0.577 1.00 84.56 90 GLN A N 1
ATOM 740 C CA . GLN A 1 90 ? -1.114 5.084 0.552 1.00 84.56 90 GLN A CA 1
ATOM 741 C C . GLN A 1 90 ? -2.263 4.279 1.135 1.00 84.56 90 GLN A C 1
ATOM 743 O O . GLN A 1 90 ? -3.165 3.839 0.417 1.00 84.56 90 GLN A O 1
ATOM 748 N N . VAL A 1 91 ? -2.229 4.124 2.449 1.00 85.88 91 VAL A N 1
ATOM 749 C CA . VAL A 1 91 ? -3.279 3.492 3.237 1.00 85.88 91 VAL A CA 1
ATOM 750 C C . VAL A 1 91 ? -3.995 4.597 3.985 1.00 85.88 91 VAL A C 1
ATOM 752 O O . VAL A 1 91 ? -3.414 5.235 4.860 1.00 85.88 91 VAL A O 1
ATOM 755 N N . ILE A 1 92 ? -5.243 4.852 3.607 1.00 86.00 92 ILE A N 1
ATOM 756 C CA . ILE A 1 92 ? -6.031 5.965 4.128 1.00 86.00 92 ILE A CA 1
ATOM 757 C C . ILE A 1 92 ? -7.209 5.404 4.914 1.00 86.00 92 ILE A C 1
ATOM 759 O O . ILE A 1 92 ? -8.125 4.795 4.354 1.00 86.00 92 ILE A O 1
ATOM 763 N N . GLY A 1 93 ? -7.193 5.624 6.221 1.00 85.31 93 GLY A N 1
ATOM 764 C CA . GLY A 1 93 ? -8.297 5.283 7.102 1.00 85.31 93 GLY A CA 1
ATOM 765 C C . GLY A 1 93 ? -9.454 6.273 6.981 1.00 85.31 93 GLY A C 1
ATOM 766 O O . GLY A 1 93 ? -9.252 7.483 6.889 1.00 85.31 93 GLY A O 1
ATOM 767 N N . SER A 1 94 ? -10.688 5.772 7.005 1.00 83.62 94 SER A N 1
ATOM 768 C CA . SER A 1 94 ? -11.891 6.604 7.039 1.00 83.62 94 SER A CA 1
ATOM 769 C C . SER A 1 94 ? -12.995 5.999 7.904 1.00 83.62 94 SER A C 1
ATOM 771 O O . SER A 1 94 ? -13.169 4.788 7.977 1.00 83.62 94 SER A O 1
ATOM 773 N N . ASN A 1 95 ? -13.794 6.861 8.534 1.00 84.88 95 ASN A N 1
ATOM 774 C CA . ASN A 1 95 ? -15.040 6.478 9.211 1.00 84.88 95 ASN A CA 1
ATOM 775 C C . ASN A 1 95 ? -16.287 6.719 8.342 1.00 84.88 95 ASN A C 1
ATOM 777 O O . ASN A 1 95 ? -17.407 6.490 8.790 1.00 84.88 95 ASN A O 1
ATOM 781 N N . SER A 1 96 ? -16.097 7.167 7.099 1.00 81.75 96 SER A N 1
ATOM 782 C CA . SER A 1 96 ? -17.149 7.403 6.113 1.00 81.75 96 SER A CA 1
ATOM 783 C C . SER A 1 96 ? -16.860 6.600 4.848 1.00 81.75 96 SER A C 1
ATOM 785 O O . SER A 1 96 ? -15.744 6.621 4.334 1.00 81.75 96 SER A O 1
ATOM 787 N N . SER A 1 97 ? -17.875 5.926 4.313 1.00 74.56 97 SER A N 1
ATOM 788 C CA . SER A 1 97 ? -17.761 5.152 3.071 1.00 74.56 97 SER A CA 1
ATOM 789 C C . SER A 1 97 ? -17.674 6.020 1.809 1.00 74.56 97 SER A C 1
ATOM 791 O O . SER A 1 97 ? -17.317 5.510 0.753 1.00 74.56 97 SER A O 1
ATOM 793 N N . GLY A 1 98 ? -18.017 7.312 1.893 1.00 73.19 98 GLY A N 1
ATOM 794 C CA . GLY A 1 98 ? -18.094 8.218 0.736 1.00 73.19 98 GLY A CA 1
ATOM 795 C C . GLY A 1 98 ? -17.027 9.311 0.696 1.00 73.19 98 GLY A C 1
ATOM 796 O O . GLY A 1 98 ? -17.039 10.142 -0.206 1.00 73.19 98 GLY A O 1
ATOM 797 N N . SER A 1 99 ? -16.133 9.361 1.682 1.00 71.12 99 SER A N 1
ATOM 798 C CA . SER A 1 99 ? -15.110 10.403 1.774 1.00 71.12 99 SER A CA 1
ATOM 799 C C . SER A 1 99 ? -13.888 9.886 2.511 1.00 71.12 99 SER A C 1
ATOM 801 O O . SER A 1 99 ? -14.024 9.171 3.503 1.00 71.12 99 SER A O 1
ATOM 803 N N . TYR A 1 100 ? -12.708 10.312 2.088 1.00 73.94 100 TYR A N 1
ATOM 804 C CA . TYR A 1 100 ? -11.455 10.068 2.789 1.00 73.94 100 TYR A CA 1
ATOM 805 C C . TYR A 1 100 ? -10.718 11.391 2.985 1.00 73.94 100 TYR A C 1
ATOM 807 O O . TYR A 1 100 ? -10.924 12.354 2.245 1.00 73.94 100 TYR A O 1
ATOM 815 N N . GLN A 1 101 ? -9.898 11.447 4.026 1.00 70.62 101 GLN A N 1
ATOM 816 C CA . GLN A 1 101 ? -9.043 12.586 4.326 1.00 70.62 101 GLN A CA 1
ATOM 817 C C . GLN A 1 101 ? -7.610 12.086 4.367 1.00 70.62 101 GLN A C 1
ATOM 819 O O . GLN A 1 101 ? -7.347 11.015 4.897 1.00 70.62 101 GLN A O 1
ATOM 824 N N . THR A 1 102 ? -6.696 12.859 3.793 1.00 71.25 102 THR A N 1
ATOM 825 C CA . THR A 1 102 ? -5.268 12.526 3.731 1.00 71.25 102 THR A CA 1
ATOM 826 C C . THR A 1 102 ? -4.468 13.227 4.832 1.00 71.25 102 THR A C 1
ATOM 828 O O . THR A 1 102 ? -3.306 13.563 4.640 1.00 71.25 102 THR A O 1
ATOM 831 N N . SER A 1 103 ? -5.105 13.542 5.963 1.00 67.81 103 SER A N 1
ATOM 832 C CA . SER A 1 103 ? -4.480 14.289 7.059 1.00 67.81 103 SER A CA 1
ATOM 833 C C . SER A 1 103 ? -3.535 13.420 7.893 1.00 67.81 103 SER A C 1
ATOM 835 O O . SER A 1 103 ? -3.692 12.196 7.971 1.00 67.81 103 SER A O 1
ATOM 837 N N . GLU A 1 104 ? -2.601 14.062 8.595 1.00 64.06 104 GLU A N 1
ATOM 838 C CA . GLU A 1 104 ? -1.693 13.399 9.535 1.00 64.06 104 GLU A CA 1
ATOM 839 C C . GLU A 1 104 ? -2.465 12.497 10.525 1.00 64.06 104 GLU A C 1
ATOM 841 O O . GLU A 1 104 ? -3.498 12.874 11.083 1.00 64.06 104 GLU A O 1
ATOM 846 N N . GLY A 1 105 ? -2.001 11.255 10.701 1.00 70.69 105 GLY A N 1
ATOM 847 C CA . GLY A 1 105 ? -2.630 10.258 11.580 1.00 70.69 105 GLY A CA 1
ATOM 848 C C . GLY A 1 105 ? -3.824 9.499 10.982 1.00 70.69 105 GLY A C 1
ATOM 849 O O . GLY A 1 105 ? -4.341 8.580 11.627 1.00 70.69 105 GLY A O 1
ATOM 850 N N . THR A 1 106 ? -4.251 9.847 9.765 1.00 77.12 106 THR A N 1
ATOM 851 C CA . THR A 1 106 ? -5.238 9.078 8.976 1.00 77.12 106 THR A CA 1
ATOM 852 C C . THR A 1 106 ? -4.612 8.347 7.793 1.00 77.12 106 THR A C 1
ATOM 854 O O . THR A 1 106 ? -5.220 7.420 7.267 1.0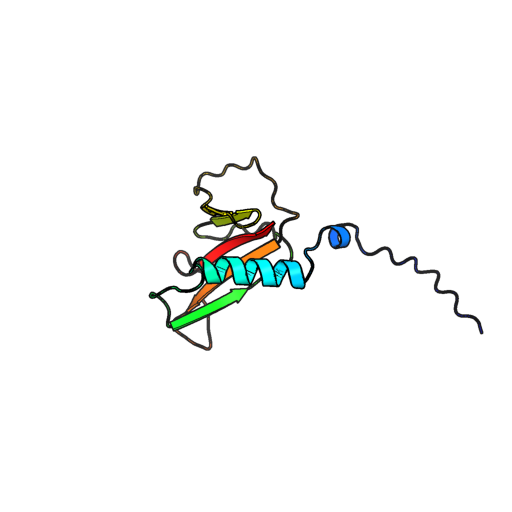0 77.12 106 THR A O 1
ATOM 857 N N . THR A 1 107 ? -3.406 8.753 7.389 1.00 80.88 107 THR A N 1
ATOM 858 C CA . THR A 1 107 ? -2.704 8.221 6.220 1.00 80.88 107 THR A CA 1
ATOM 859 C C . THR A 1 107 ? -1.346 7.662 6.609 1.00 80.88 107 THR A C 1
ATOM 861 O O . THR A 1 107 ? -0.577 8.312 7.315 1.00 80.88 107 THR A O 1
ATOM 864 N N . GLU A 1 108 ? -1.048 6.472 6.104 1.00 84.19 108 GLU A N 1
ATOM 865 C CA . GLU A 1 108 ? 0.270 5.849 6.163 1.00 84.19 108 GLU A CA 1
ATOM 866 C C . GLU A 1 108 ? 0.768 5.636 4.734 1.00 84.19 108 GLU A C 1
ATOM 868 O O . GLU A 1 108 ? 0.009 5.207 3.861 1.00 84.19 108 GLU A O 1
ATOM 873 N N . SER A 1 109 ? 2.034 5.967 4.477 1.00 82.69 109 SER A N 1
ATOM 874 C CA . SER A 1 109 ? 2.622 5.862 3.138 1.00 82.69 109 SER A CA 1
ATOM 875 C C . SER A 1 109 ? 3.659 4.751 3.098 1.00 82.69 109 SER A C 1
ATOM 877 O O . SER A 1 109 ? 4.536 4.683 3.957 1.00 82.69 109 SER A O 1
ATOM 879 N N . ILE A 1 110 ? 3.582 3.896 2.084 1.00 84.56 110 ILE A N 1
ATOM 880 C CA . ILE A 1 110 ? 4.486 2.768 1.876 1.00 84.56 110 ILE A CA 1
ATOM 881 C C . ILE A 1 110 ? 5.185 2.933 0.534 1.00 84.56 110 ILE A C 1
ATOM 883 O O . ILE A 1 110 ? 4.543 3.123 -0.497 1.00 84.56 110 ILE A O 1
ATOM 887 N N . ILE A 1 111 ? 6.501 2.788 0.542 1.00 84.31 111 ILE A N 1
ATOM 888 C CA . ILE A 1 111 ? 7.336 2.658 -0.645 1.00 84.31 111 ILE A CA 1
ATOM 889 C C . ILE A 1 111 ? 7.555 1.163 -0.894 1.00 84.31 111 ILE A C 1
ATOM 891 O O . ILE A 1 111 ? 7.996 0.445 0.006 1.00 84.31 111 ILE A O 1
ATOM 895 N N . ILE A 1 112 ? 7.251 0.680 -2.098 1.00 82.81 112 ILE A N 1
ATOM 896 C CA . ILE A 1 112 ? 7.354 -0.740 -2.462 1.00 82.81 112 ILE A CA 1
ATOM 897 C C . ILE A 1 112 ? 8.469 -0.968 -3.488 1.00 82.81 112 ILE A C 1
ATOM 899 O O . ILE A 1 112 ? 8.554 -0.267 -4.500 1.00 82.81 112 ILE A O 1
ATOM 903 N N . ARG A 1 113 ? 9.317 -1.967 -3.212 1.00 76.44 113 ARG A N 1
ATOM 904 C CA . ARG A 1 113 ? 10.380 -2.442 -4.106 1.00 76.44 113 ARG A CA 1
ATOM 905 C C . ARG A 1 113 ? 10.216 -3.908 -4.463 1.00 76.44 113 ARG A C 1
ATOM 907 O O . ARG A 1 113 ? 10.051 -4.735 -3.531 1.00 76.44 113 ARG A O 1
#

Mean predicted aligned error: 10.33 Å

Solvent-accessible surface area (backbone atoms only — not comparable to full-atom values): 6975 Å² total; per-residue (Å²): 136,82,84,78,75,85,69,74,84,74,69,58,75,68,66,78,56,50,78,50,72,67,58,48,52,52,51,52,50,52,39,51,76,68,51,65,74,69,52,94,85,35,84,39,72,46,82,48,64,79,66,45,33,64,94,66,85,67,60,54,59,39,33,36,34,55,78,88,47,77,41,75,52,66,92,67,84,69,81,82,68,87,54,67,73,24,33,33,40,36,43,31,38,18,85,46,98,88,55,78,52,78,45,69,87,32,26,40,39,33,38,40,94

Radius of gyration: 17.42 Å; Cα contacts (8 Å, |Δi|>4): 167; chains: 1; bounding box: 38×26×64 Å

Sequence (113 aa):
MTVTSDKVDRKPAQYDRLMTADEFFLKVETLNNQHFFTTSRYAYTHLHSSGEYENTSYDGPYFILEGTELKQLQTSHSLDKDYRNYGSIQVIGSNSSGSYQTSEGTTESIIIR

Foldseek 3Di:
DDPDDPDPPPPPVLVVLFDDPVLVVVVVVLCVVVVNLPDPPAPDKDKDWPSFPDVDPQAEWEWEQDPSDIDIDPPPPPVVDDLGSWIKIKIFGHNDPPDTDSDYPRIYMYTYD

pLDDT: mean 72.25, std 14.83, range [36.84, 92.06]